Protein AF-A0A8H4R3B4-F1 (afdb_monomer)

Str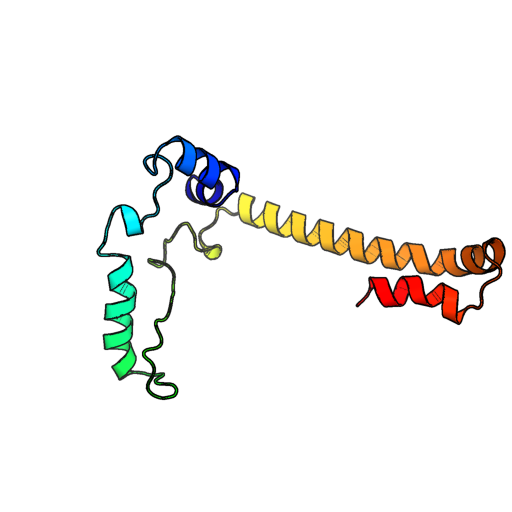ucture (mmCIF, N/CA/C/O backbone):
data_AF-A0A8H4R3B4-F1
#
_entry.id   AF-A0A8H4R3B4-F1
#
loop_
_atom_site.group_PDB
_atom_site.id
_atom_site.type_symbol
_atom_site.label_atom_id
_atom_site.label_alt_id
_atom_site.label_comp_id
_atom_site.label_asym_id
_atom_site.label_entity_id
_atom_site.label_seq_id
_atom_site.pdbx_PDB_ins_code
_atom_site.Cartn_x
_atom_site.Cartn_y
_atom_site.Cartn_z
_atom_site.occupancy
_atom_site.B_iso_or_equiv
_atom_site.auth_seq_id
_atom_site.auth_comp_id
_atom_site.auth_asym_id
_atom_site.auth_atom_id
_atom_site.pdbx_PDB_model_num
ATOM 1 N N . MET A 1 1 ? 7.087 3.139 -19.688 1.00 49.50 1 MET A N 1
ATOM 2 C CA . MET A 1 1 ? 5.617 3.036 -19.494 1.00 49.50 1 MET A CA 1
ATOM 3 C C . MET A 1 1 ? 5.048 1.722 -20.020 1.00 49.50 1 MET A C 1
ATOM 5 O O . MET A 1 1 ? 4.198 1.157 -19.356 1.00 49.50 1 MET A O 1
ATOM 9 N N . THR A 1 2 ? 5.507 1.202 -21.161 1.00 54.62 2 THR A N 1
ATOM 10 C CA . THR A 1 2 ? 5.045 -0.084 -21.726 1.00 54.62 2 THR A CA 1
ATOM 11 C C . THR A 1 2 ? 5.441 -1.321 -20.910 1.00 54.62 2 THR A C 1
ATOM 13 O O . THR A 1 2 ? 4.735 -2.322 -20.968 1.00 54.62 2 THR A O 1
ATOM 16 N N . THR A 1 3 ? 6.517 -1.250 -20.121 1.00 60.84 3 THR A N 1
ATOM 17 C CA . THR A 1 3 ? 7.003 -2.354 -19.273 1.00 60.84 3 THR A CA 1
ATOM 18 C C . THR A 1 3 ? 6.045 -2.691 -18.130 1.00 60.84 3 THR A C 1
ATOM 20 O O . THR A 1 3 ? 5.703 -3.846 -17.940 1.00 60.84 3 THR A O 1
ATOM 23 N N . GLN A 1 4 ? 5.493 -1.695 -17.436 1.00 64.25 4 GLN A N 1
ATOM 24 C CA . GLN A 1 4 ? 4.615 -1.957 -16.286 1.00 64.25 4 GLN A CA 1
ATOM 25 C C . GLN A 1 4 ? 3.245 -2.540 -16.673 1.00 64.25 4 GLN A C 1
ATOM 27 O O . GLN A 1 4 ? 2.667 -3.336 -15.934 1.00 64.25 4 GLN A O 1
ATOM 32 N N . PHE A 1 5 ? 2.728 -2.194 -17.857 1.00 65.06 5 PHE A N 1
ATOM 33 C CA . PHE A 1 5 ? 1.499 -2.803 -18.377 1.00 65.06 5 PHE A CA 1
ATOM 34 C C . PHE A 1 5 ? 1.700 -4.262 -18.812 1.00 65.06 5 PHE A C 1
ATOM 36 O O . PHE A 1 5 ? 0.747 -5.039 -18.736 1.00 65.06 5 PHE A O 1
ATOM 43 N N . ARG A 1 6 ? 2.918 -4.646 -19.226 1.00 67.88 6 ARG A N 1
ATOM 44 C CA . ARG A 1 6 ? 3.264 -6.036 -19.569 1.00 67.88 6 ARG A CA 1
ATOM 45 C C . ARG A 1 6 ? 3.141 -6.961 -18.360 1.00 67.88 6 ARG A C 1
ATOM 47 O O . ARG A 1 6 ? 2.568 -8.035 -18.502 1.00 67.88 6 ARG A O 1
ATOM 54 N N . ASP A 1 7 ? 3.604 -6.515 -17.195 1.00 67.25 7 ASP A N 1
ATOM 55 C CA . ASP A 1 7 ? 3.634 -7.331 -15.969 1.00 67.25 7 ASP A CA 1
ATOM 56 C C . ASP A 1 7 ? 2.300 -7.314 -15.200 1.00 67.25 7 ASP A C 1
ATOM 58 O O . ASP A 1 7 ? 2.111 -7.993 -14.191 1.00 67.25 7 ASP A O 1
ATOM 62 N N . THR A 1 8 ? 1.317 -6.556 -15.690 1.00 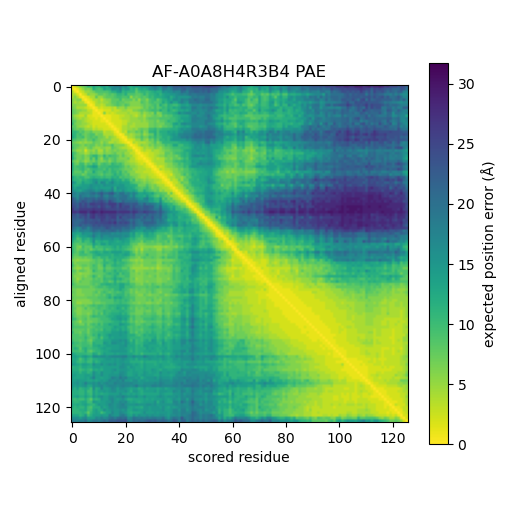77.69 8 THR A N 1
ATOM 63 C CA . THR A 1 8 ? -0.048 -6.592 -15.161 1.00 77.69 8 THR A CA 1
ATOM 64 C C . THR A 1 8 ? -0.775 -7.846 -15.669 1.00 77.69 8 THR A C 1
ATOM 66 O O . THR A 1 8 ? -0.532 -8.310 -16.782 1.00 77.69 8 THR A O 1
ATOM 69 N N . LYS A 1 9 ? -1.762 -8.369 -14.919 1.00 77.38 9 LYS A N 1
ATOM 70 C CA . LYS A 1 9 ? -2.619 -9.501 -15.358 1.00 77.38 9 LYS A CA 1
ATOM 71 C C . LYS A 1 9 ? -3.219 -9.303 -16.761 1.00 77.38 9 LYS A C 1
ATOM 73 O O . LYS A 1 9 ? -3.412 -10.264 -17.499 1.00 77.38 9 LYS A O 1
ATOM 78 N N . PHE A 1 10 ? -3.471 -8.051 -17.138 1.00 77.94 10 PHE A N 1
ATOM 79 C CA . PHE A 1 10 ? -3.899 -7.659 -18.478 1.00 77.94 10 PHE A CA 1
ATOM 80 C C . PHE A 1 10 ? -2.834 -7.917 -19.555 1.00 77.94 10 PHE A C 1
ATOM 82 O O . PHE A 1 10 ? -3.162 -8.453 -20.610 1.00 77.94 10 PHE A O 1
ATOM 89 N N . GLY A 1 11 ? -1.569 -7.582 -19.292 1.00 73.44 11 GLY A N 1
ATOM 90 C CA . GLY A 1 11 ? -0.455 -7.825 -20.208 1.00 73.44 11 GLY A CA 1
ATOM 91 C C . GLY A 1 11 ? -0.243 -9.315 -20.460 1.00 73.44 11 GLY A C 1
ATOM 92 O O . GLY A 1 11 ? -0.164 -9.734 -21.615 1.00 73.44 11 GLY A O 1
ATOM 93 N N . HIS A 1 12 ? -0.291 -10.138 -19.408 1.00 75.81 12 HIS A N 1
ATOM 94 C CA . HIS A 1 12 ? -0.244 -11.598 -19.545 1.00 75.81 12 HIS A CA 1
ATOM 95 C C . HIS A 1 12 ? -1.433 -12.164 -20.335 1.00 75.81 12 HIS A C 1
ATOM 97 O O . HIS A 1 12 ? -1.247 -13.037 -21.184 1.00 75.81 12 HIS A O 1
ATOM 103 N N . LEU A 1 13 ? -2.647 -11.646 -20.118 1.00 81.50 13 LEU A N 1
ATOM 104 C CA . LEU A 1 13 ? -3.833 -12.066 -20.869 1.00 81.50 13 LEU A CA 1
ATOM 105 C C . LEU A 1 13 ? -3.745 -11.663 -22.350 1.00 81.50 13 LEU A C 1
ATOM 107 O O . LEU A 1 13 ? -4.012 -12.477 -23.233 1.00 81.50 13 LEU A O 1
ATOM 111 N N . ALA A 1 14 ? -3.312 -10.436 -22.637 1.00 78.25 14 ALA A N 1
ATOM 112 C CA . ALA A 1 14 ? -3.082 -9.960 -23.999 1.00 78.25 14 ALA A CA 1
ATOM 113 C C . ALA A 1 14 ? -1.991 -10.779 -24.707 1.00 78.25 14 ALA A C 1
ATOM 115 O O . ALA A 1 14 ? -2.110 -11.086 -25.895 1.00 78.25 14 ALA A O 1
ATOM 116 N N . ARG A 1 15 ? -0.955 -11.193 -23.972 1.00 76.62 15 ARG A N 1
ATOM 117 C CA . ARG A 1 15 ? 0.122 -12.053 -24.466 1.00 76.62 15 ARG A CA 1
ATOM 118 C C . ARG A 1 15 ? -0.374 -13.464 -24.798 1.00 76.62 15 ARG A C 1
ATOM 120 O O . ARG A 1 15 ? -0.047 -13.981 -25.869 1.00 76.62 15 ARG A O 1
ATOM 127 N N . PHE A 1 16 ? -1.208 -14.047 -23.935 1.00 81.56 16 PHE A N 1
ATOM 128 C CA . PHE A 1 16 ? -1.839 -15.350 -24.164 1.00 81.56 16 PHE A CA 1
ATOM 129 C C . PHE A 1 16 ? -2.739 -15.332 -25.408 1.00 81.56 16 PHE A C 1
ATOM 131 O O . PHE A 1 16 ? -2.630 -16.203 -26.271 1.00 81.56 16 PHE A O 1
ATOM 138 N N . LEU A 1 17 ? -3.560 -14.288 -25.558 1.00 83.31 17 LEU A N 1
ATOM 139 C CA . LEU A 1 17 ? -4.445 -14.115 -26.716 1.00 83.31 17 LEU A CA 1
ATOM 140 C C . LEU A 1 17 ? -3.675 -13.831 -28.018 1.00 83.31 17 LEU A C 1
ATOM 142 O O . LEU A 1 17 ? -4.096 -14.254 -29.091 1.00 83.31 17 LEU A O 1
ATOM 146 N N . SER A 1 18 ? -2.525 -13.158 -27.930 1.00 79.88 18 SER A N 1
ATOM 147 C CA . SER A 1 18 ? -1.694 -12.768 -29.078 1.00 79.88 18 SER A CA 1
ATOM 148 C C . SER A 1 18 ? -0.573 -13.771 -29.409 1.00 79.88 18 SER A C 1
ATOM 150 O O . SER A 1 18 ? 0.343 -13.448 -30.167 1.00 79.88 18 SER A O 1
ATOM 152 N N . ARG A 1 19 ? -0.602 -14.994 -28.848 1.00 77.00 19 ARG A N 1
ATOM 153 C CA . ARG A 1 19 ? 0.442 -16.026 -29.050 1.00 77.00 19 ARG A CA 1
ATOM 154 C C . ARG A 1 19 ? 1.868 -15.487 -28.826 1.00 77.00 19 ARG A C 1
ATOM 156 O O . ARG A 1 19 ? 2.745 -15.673 -29.665 1.00 77.00 19 ARG A O 1
ATOM 163 N N . ASN A 1 20 ? 2.095 -14.791 -27.712 1.00 70.44 20 ASN A N 1
ATOM 164 C CA . ASN A 1 20 ? 3.393 -14.209 -27.331 1.00 70.44 20 ASN A CA 1
ATOM 165 C C . ASN A 1 20 ? 3.952 -13.135 -28.284 1.00 70.44 20 ASN A C 1
ATOM 167 O O . ASN A 1 20 ? 5.133 -12.808 -28.206 1.00 70.44 20 ASN A O 1
ATOM 171 N N . LYS A 1 21 ? 3.138 -12.553 -29.174 1.00 70.56 21 LYS A N 1
ATOM 172 C CA . LYS A 1 21 ? 3.596 -11.497 -30.095 1.00 70.56 21 LYS A CA 1
ATOM 173 C C . LYS A 1 21 ? 3.501 -10.083 -29.508 1.00 70.56 21 LYS A C 1
ATOM 175 O O . LYS A 1 21 ? 4.229 -9.192 -29.932 1.00 70.56 21 LYS A O 1
ATOM 180 N N . LEU A 1 22 ? 2.601 -9.867 -28.547 1.00 69.75 22 LEU A N 1
ATOM 181 C CA . LEU A 1 22 ? 2.403 -8.579 -27.875 1.00 69.75 22 LEU A CA 1
ATOM 182 C C . LEU A 1 22 ? 3.099 -8.588 -26.504 1.00 69.75 22 LEU A C 1
ATOM 184 O O . LEU A 1 22 ? 2.951 -9.558 -25.765 1.00 69.75 22 LEU A O 1
ATOM 188 N N . PHE A 1 23 ? 3.806 -7.502 -26.169 1.00 68.75 23 PHE A N 1
ATOM 189 C CA . PHE A 1 23 ? 4.518 -7.313 -24.894 1.00 68.75 23 PHE A CA 1
ATOM 190 C C . PHE A 1 23 ? 5.580 -8.386 -24.577 1.00 68.75 23 PHE A C 1
ATOM 192 O O . PHE A 1 23 ? 5.574 -8.980 -23.502 1.00 68.75 23 PHE A O 1
ATOM 199 N N . GLN A 1 24 ? 6.498 -8.634 -25.513 1.00 73.38 24 GLN A N 1
ATOM 200 C CA . GLN A 1 24 ? 7.654 -9.512 -25.284 1.00 73.38 24 GLN A CA 1
ATOM 201 C C . GLN A 1 24 ? 8.621 -8.912 -24.250 1.00 73.38 24 GLN A C 1
ATOM 203 O O . GLN A 1 24 ? 8.700 -7.686 -24.086 1.00 73.38 24 GLN A O 1
ATOM 208 N N . TYR A 1 25 ? 9.330 -9.776 -23.524 1.00 73.31 25 TYR A N 1
ATOM 209 C CA . TYR A 1 25 ? 10.399 -9.338 -22.628 1.00 73.31 25 TYR A CA 1
ATOM 210 C C . TYR A 1 25 ? 11.673 -8.993 -23.418 1.00 73.31 25 TYR A C 1
ATOM 212 O O . TYR A 1 25 ? 11.842 -9.488 -24.535 1.00 73.31 25 TYR A O 1
ATOM 220 N N . PRO A 1 26 ? 12.562 -8.126 -22.897 1.00 72.50 26 PRO A N 1
ATOM 221 C CA . PRO A 1 26 ? 13.778 -7.743 -23.608 1.00 72.50 26 PRO A CA 1
ATOM 222 C C . PRO A 1 26 ? 14.669 -8.955 -23.927 1.00 72.50 26 PRO A C 1
ATOM 224 O O . PRO A 1 26 ? 15.206 -9.040 -25.028 1.00 72.50 26 PRO A O 1
ATOM 227 N N . ASP A 1 27 ? 14.739 -9.938 -23.026 1.00 69.38 27 ASP A N 1
ATOM 228 C CA . ASP A 1 27 ? 15.452 -11.214 -23.185 1.00 69.38 27 ASP A CA 1
ATOM 229 C C . ASP A 1 27 ? 14.848 -12.150 -24.244 1.00 69.38 27 ASP A C 1
ATOM 231 O O . ASP A 1 27 ? 15.565 -12.970 -24.819 1.00 69.38 27 ASP A O 1
ATOM 235 N N . GLU A 1 28 ? 13.554 -12.011 -24.553 1.00 73.56 28 GLU A N 1
ATOM 236 C CA . GLU A 1 28 ? 12.906 -12.749 -25.648 1.00 73.56 28 GLU A CA 1
ATOM 237 C C . GLU A 1 28 ? 13.249 -12.152 -27.022 1.00 73.56 28 GLU A C 1
ATOM 239 O O . GLU A 1 28 ? 13.231 -12.866 -28.026 1.00 73.56 28 GLU A O 1
ATOM 244 N N . ILE A 1 29 ? 13.563 -10.853 -27.067 1.00 75.25 29 ILE A N 1
ATOM 245 C CA . ILE A 1 29 ? 13.947 -10.130 -28.287 1.00 75.25 29 ILE A CA 1
ATOM 246 C C . ILE A 1 29 ? 15.443 -10.313 -28.564 1.00 75.25 29 ILE A C 1
ATOM 248 O O . ILE A 1 29 ? 15.828 -10.536 -29.713 1.00 75.25 29 ILE A O 1
ATOM 252 N N . ASP A 1 30 ? 16.277 -10.255 -27.523 1.00 78.38 30 ASP A N 1
ATOM 253 C CA . ASP A 1 30 ? 17.717 -10.484 -27.616 1.00 78.38 30 ASP A CA 1
ATOM 254 C C . ASP A 1 30 ? 18.183 -11.592 -26.645 1.00 78.38 30 ASP A C 1
ATOM 256 O O . ASP A 1 30 ? 18.401 -11.343 -25.453 1.00 78.38 30 ASP A O 1
ATOM 260 N N . PRO A 1 31 ? 18.428 -12.818 -27.156 1.00 75.25 31 PRO A N 1
ATOM 261 C CA . PRO A 1 31 ? 18.932 -13.945 -26.371 1.00 75.25 31 PRO A CA 1
ATOM 262 C C . PRO A 1 31 ? 20.342 -13.753 -25.792 1.00 75.25 31 PRO A C 1
ATOM 264 O O . PRO A 1 31 ? 20.870 -14.667 -25.154 1.00 75.25 31 PRO A O 1
ATOM 267 N N . SER A 1 32 ? 21.023 -12.641 -26.068 1.00 74.81 32 SER A N 1
ATOM 268 C CA . SER A 1 32 ? 22.295 -12.320 -25.424 1.00 74.81 32 SER A CA 1
ATOM 269 C C . SER A 1 32 ? 22.105 -11.717 -24.029 1.00 74.81 32 SER A C 1
ATOM 271 O O . SER A 1 32 ? 22.952 -11.946 -23.165 1.00 74.81 32 SER A O 1
ATOM 273 N N . LEU A 1 33 ? 20.974 -11.051 -23.762 1.00 71.50 33 LEU A N 1
ATOM 274 C CA . LEU A 1 33 ? 20.715 -10.343 -22.504 1.00 71.50 33 LEU A CA 1
ATOM 275 C C . LEU A 1 33 ? 20.668 -11.282 -21.295 1.00 71.50 33 LEU A C 1
ATOM 277 O O . LEU A 1 33 ? 21.313 -11.006 -20.289 1.00 71.50 33 LEU A O 1
ATOM 281 N N . TRP A 1 34 ? 20.022 -12.449 -21.401 1.00 68.44 34 TRP A N 1
ATOM 282 C CA . TRP A 1 34 ? 20.022 -13.440 -20.311 1.00 68.44 34 TRP A CA 1
ATOM 283 C C . TRP A 1 34 ? 21.395 -14.097 -20.090 1.00 68.44 34 TRP A C 1
ATOM 285 O O . TRP A 1 34 ? 21.640 -14.693 -19.041 1.00 68.44 34 TRP A O 1
ATOM 295 N N . LYS A 1 35 ? 22.319 -13.982 -21.057 1.00 68.56 35 LYS A N 1
ATOM 296 C CA . LYS A 1 35 ? 23.697 -14.486 -20.943 1.00 68.56 35 LYS A CA 1
ATOM 297 C C . LYS A 1 35 ? 24.650 -13.467 -20.325 1.00 68.56 35 LYS A C 1
ATOM 299 O O . LYS A 1 35 ? 25.699 -13.878 -19.829 1.00 68.56 35 LYS A O 1
ATOM 304 N N . MET A 1 36 ? 24.311 -12.176 -20.325 1.00 65.94 36 MET A N 1
ATOM 305 C CA . MET A 1 36 ? 25.156 -11.126 -19.744 1.00 65.94 36 MET A CA 1
ATOM 306 C C . MET A 1 36 ? 25.406 -11.350 -18.243 1.00 65.94 36 MET A C 1
ATOM 308 O O . MET A 1 36 ? 26.579 -11.390 -17.859 1.00 65.94 36 MET A O 1
ATOM 312 N N . PRO A 1 37 ? 24.387 -11.643 -17.406 1.00 62.88 37 PRO A N 1
ATOM 313 C CA . PRO A 1 37 ? 24.615 -11.995 -16.006 1.00 62.88 37 PRO A CA 1
ATOM 314 C C . PRO A 1 37 ? 25.475 -13.253 -15.856 1.00 62.88 37 PRO A C 1
ATOM 316 O O . PRO A 1 37 ? 26.323 -13.324 -14.973 1.00 62.88 37 PRO A O 1
ATOM 319 N N . LEU A 1 38 ? 25.328 -14.247 -16.740 1.00 63.19 38 LEU A N 1
ATOM 320 C CA . LEU A 1 38 ? 26.129 -15.479 -16.694 1.00 63.19 38 LEU A CA 1
ATOM 321 C C . LEU A 1 38 ? 27.619 -15.213 -16.966 1.00 63.19 38 LEU A C 1
ATOM 323 O O . LEU A 1 38 ? 28.485 -15.867 -16.384 1.00 63.19 38 LEU A O 1
ATOM 327 N N . GLN A 1 39 ? 27.935 -14.247 -17.834 1.00 60.16 39 GLN A N 1
ATOM 328 C CA . GLN A 1 39 ? 29.316 -13.833 -18.095 1.00 60.16 39 GLN A CA 1
ATOM 329 C C . GLN A 1 39 ? 29.873 -12.941 -16.985 1.00 60.16 39 GLN A C 1
ATOM 331 O O . GLN A 1 39 ? 31.022 -13.124 -16.581 1.00 60.16 39 GLN A O 1
ATOM 336 N N . GLN A 1 40 ? 29.055 -12.036 -16.447 1.00 59.94 40 GLN A N 1
ATOM 337 C CA . GLN A 1 40 ? 29.437 -11.193 -15.319 1.00 59.94 40 GLN A CA 1
ATOM 338 C C . GLN A 1 40 ? 29.703 -12.022 -14.059 1.00 59.94 40 GLN A C 1
ATOM 340 O O . GLN A 1 40 ? 30.686 -11.762 -13.380 1.00 59.94 40 GLN A O 1
ATOM 345 N N . ASN A 1 41 ? 28.942 -13.095 -13.811 1.00 54.34 41 ASN A N 1
ATOM 346 C CA . ASN A 1 41 ? 29.222 -14.046 -12.729 1.00 54.34 41 ASN A CA 1
ATOM 347 C C . ASN A 1 41 ? 30.543 -14.810 -12.936 1.00 54.34 41 ASN A C 1
ATOM 349 O O . ASN A 1 41 ? 31.260 -15.029 -11.969 1.00 54.34 41 ASN A O 1
ATOM 353 N N . LYS A 1 42 ? 30.947 -15.149 -14.173 1.00 54.69 42 LYS A N 1
ATOM 354 C CA . LYS A 1 42 ? 32.295 -15.709 -14.434 1.00 54.69 42 LYS A CA 1
ATOM 355 C C . LYS A 1 42 ? 33.422 -14.714 -14.140 1.00 54.69 42 LYS A C 1
ATOM 357 O O . LYS A 1 42 ? 34.491 -15.134 -13.709 1.00 54.69 42 LYS A O 1
ATOM 362 N N . ALA A 1 43 ? 33.196 -13.422 -14.376 1.00 50.38 43 ALA A N 1
ATOM 363 C CA . ALA A 1 43 ? 34.156 -12.367 -14.053 1.00 50.38 43 ALA A CA 1
ATOM 364 C C . ALA A 1 43 ? 34.165 -12.032 -12.546 1.00 50.38 43 ALA A C 1
ATOM 366 O O . ALA A 1 43 ? 35.234 -11.880 -11.964 1.00 50.38 43 ALA A O 1
ATOM 367 N N . SER A 1 44 ? 32.999 -12.002 -11.891 1.00 47.84 44 SER A N 1
ATOM 368 C CA . SER A 1 44 ? 32.839 -11.812 -10.439 1.00 47.84 44 SER A CA 1
ATOM 369 C C . SER A 1 44 ? 33.189 -13.049 -9.613 1.00 47.84 44 SER A C 1
ATOM 371 O O . SER A 1 44 ? 33.514 -12.907 -8.438 1.00 47.84 44 SER A O 1
ATOM 373 N N . ALA A 1 45 ? 33.253 -14.246 -10.203 1.00 50.88 45 ALA A N 1
ATOM 374 C CA . ALA A 1 45 ? 33.878 -15.413 -9.574 1.00 50.88 45 ALA A CA 1
ATOM 375 C C . ALA A 1 45 ? 35.358 -15.153 -9.220 1.00 50.88 45 ALA A C 1
ATOM 377 O O . ALA A 1 45 ? 35.920 -15.834 -8.368 1.00 50.88 45 ALA A O 1
ATOM 378 N N . ILE A 1 46 ? 35.974 -14.125 -9.820 1.00 52.31 46 ILE A N 1
ATOM 379 C CA . ILE A 1 46 ? 37.329 -13.652 -9.518 1.00 52.31 46 ILE A CA 1
ATOM 380 C C . ILE A 1 46 ? 37.324 -12.654 -8.327 1.00 52.31 46 ILE A C 1
ATOM 382 O O . ILE A 1 46 ? 38.385 -12.277 -7.837 1.00 52.31 46 ILE A O 1
ATOM 386 N N . THR A 1 47 ? 36.163 -12.214 -7.808 1.00 46.97 47 THR A N 1
ATOM 387 C CA . THR A 1 47 ? 36.065 -11.205 -6.718 1.00 46.97 47 THR A CA 1
ATOM 388 C C . THR A 1 47 ? 34.948 -11.452 -5.663 1.00 46.97 47 THR A C 1
ATOM 390 O O . THR A 1 47 ? 34.661 -10.569 -4.863 1.00 46.97 47 THR A O 1
ATOM 393 N N . GLY A 1 48 ? 34.399 -12.673 -5.547 1.00 49.81 48 GLY A N 1
ATOM 394 C CA . GLY A 1 48 ? 33.491 -13.114 -4.455 1.00 49.81 48 GLY A CA 1
ATOM 395 C C . GLY A 1 48 ? 32.006 -13.050 -4.851 1.00 49.81 48 GLY A C 1
ATOM 396 O O . GLY A 1 48 ? 31.585 -12.088 -5.477 1.00 49.81 48 GLY A O 1
ATOM 397 N N . VAL A 1 49 ? 31.137 -14.036 -4.600 1.00 51.62 49 VAL A N 1
ATOM 398 C CA . VAL A 1 49 ? 30.981 -14.986 -3.484 1.00 51.62 49 VAL A CA 1
ATOM 399 C C . VAL A 1 49 ? 30.692 -16.388 -4.050 1.00 51.62 49 VAL A C 1
ATOM 401 O O . VAL A 1 49 ? 29.754 -16.553 -4.822 1.00 51.62 49 VAL A O 1
ATOM 404 N N . VAL A 1 50 ? 31.480 -17.399 -3.668 1.00 55.22 50 VAL A N 1
ATOM 405 C CA . VAL A 1 50 ? 31.158 -18.817 -3.915 1.00 55.22 50 VAL A CA 1
ATOM 406 C C . VAL A 1 50 ? 30.624 -19.379 -2.606 1.00 55.22 50 VAL A C 1
ATOM 408 O O . VAL A 1 50 ? 31.400 -19.635 -1.687 1.00 55.22 50 VAL A O 1
ATOM 411 N N . GLU A 1 51 ? 29.308 -19.535 -2.502 1.00 57.53 51 GLU A N 1
ATOM 412 C CA . GLU A 1 51 ? 28.685 -20.237 -1.381 1.00 57.53 51 GLU A CA 1
ATOM 413 C C . GLU A 1 51 ? 28.425 -21.692 -1.806 1.00 57.53 51 GLU A C 1
ATOM 415 O O . GLU A 1 51 ? 27.672 -21.970 -2.737 1.00 57.53 51 GLU A O 1
ATOM 420 N N . ASP A 1 52 ? 29.123 -22.621 -1.150 1.00 55.66 52 ASP A N 1
ATOM 421 C CA . ASP A 1 52 ? 28.841 -24.064 -1.149 1.00 55.66 52 ASP A CA 1
ATOM 422 C C . ASP A 1 52 ? 28.769 -24.767 -2.526 1.00 55.66 52 ASP A C 1
ATOM 424 O O . ASP A 1 52 ? 27.891 -25.586 -2.797 1.00 55.66 52 ASP A O 1
ATOM 428 N N . GLY A 1 53 ? 29.695 -24.443 -3.439 1.00 58.41 53 GLY A N 1
ATOM 429 C CA . GLY A 1 53 ? 29.864 -25.176 -4.705 1.00 58.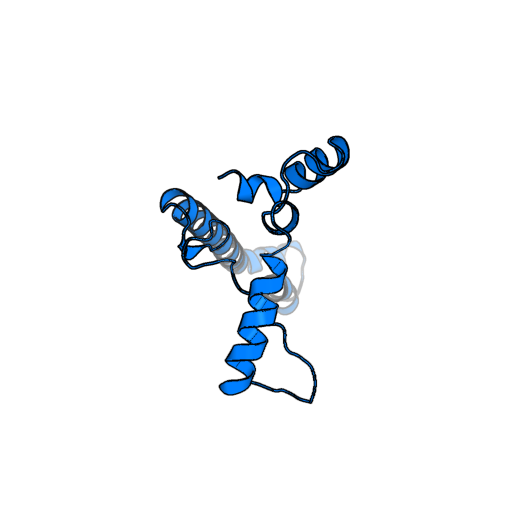41 53 GLY A CA 1
ATOM 430 C C . GLY A 1 53 ? 28.697 -25.059 -5.697 1.00 58.41 53 GLY A C 1
ATOM 431 O O . GLY A 1 53 ? 28.671 -25.788 -6.690 1.00 58.41 53 GLY A O 1
ATOM 432 N N . LYS A 1 54 ? 27.745 -24.150 -5.453 1.00 58.66 54 LYS A N 1
ATOM 433 C CA . LYS A 1 54 ? 26.689 -23.781 -6.400 1.00 58.66 54 LYS A CA 1
ATOM 434 C C . LYS A 1 54 ? 27.052 -22.490 -7.118 1.00 58.66 54 LYS A C 1
ATOM 436 O O . LYS A 1 54 ? 27.399 -21.495 -6.488 1.00 58.66 54 LYS A O 1
ATOM 441 N N . ASP A 1 55 ? 26.896 -22.500 -8.437 1.00 58.25 55 ASP A N 1
ATOM 442 C CA . ASP A 1 55 ? 26.916 -21.283 -9.242 1.00 58.25 55 ASP A CA 1
ATOM 443 C C . ASP A 1 55 ? 25.754 -20.381 -8.791 1.00 58.25 55 ASP A C 1
ATOM 445 O O . ASP A 1 55 ? 24.585 -20.664 -9.064 1.00 58.25 55 ASP A O 1
ATOM 449 N N . ILE A 1 56 ? 26.063 -19.308 -8.060 1.00 60.25 56 ILE A N 1
ATOM 450 C CA . ILE A 1 56 ? 25.086 -18.274 -7.718 1.00 60.25 56 ILE A CA 1
ATOM 451 C C . ILE A 1 56 ? 24.959 -17.366 -8.935 1.00 60.25 56 ILE A C 1
ATOM 453 O O . ILE A 1 56 ? 25.878 -16.626 -9.280 1.00 60.25 56 ILE A O 1
ATOM 457 N N . TYR A 1 57 ? 23.811 -17.428 -9.601 1.00 63.59 57 TYR A N 1
ATOM 458 C CA . TYR A 1 57 ? 23.481 -16.487 -10.660 1.00 63.59 57 TYR A CA 1
ATOM 459 C C . TYR A 1 57 ? 22.897 -15.227 -10.027 1.00 63.59 57 TYR A C 1
ATOM 461 O O . TYR A 1 57 ? 21.732 -15.211 -9.631 1.00 63.59 57 TYR A O 1
ATOM 469 N N . LEU A 1 58 ? 23.709 -14.174 -9.914 1.00 63.97 58 LEU A N 1
ATOM 470 C CA . LEU A 1 58 ? 23.209 -12.854 -9.541 1.00 63.97 58 LEU A CA 1
ATOM 471 C C . LEU A 1 58 ? 22.245 -12.361 -10.630 1.00 63.97 58 LEU A C 1
ATOM 473 O O . LEU A 1 58 ? 22.668 -12.064 -11.748 1.00 63.97 58 LEU A O 1
ATOM 477 N N . VAL A 1 59 ? 20.953 -12.325 -10.305 1.00 68.12 59 VAL A N 1
ATOM 478 C CA . VAL A 1 59 ? 19.916 -11.714 -11.141 1.00 68.12 59 VAL A CA 1
ATOM 479 C C . VAL A 1 59 ? 19.885 -10.228 -10.802 1.00 68.12 59 VAL A C 1
ATOM 481 O O . VAL A 1 59 ? 19.512 -9.857 -9.691 1.00 68.12 59 VAL A O 1
ATOM 484 N N . ASP A 1 60 ? 20.306 -9.399 -11.750 1.00 70.69 60 ASP A N 1
ATOM 485 C CA . ASP A 1 60 ? 20.297 -7.939 -11.653 1.00 70.69 60 ASP A CA 1
ATOM 486 C C . ASP A 1 60 ? 19.633 -7.355 -12.910 1.00 70.69 60 ASP A C 1
ATOM 488 O O . ASP A 1 60 ? 19.341 -8.078 -13.868 1.00 70.69 60 ASP A O 1
ATOM 492 N N . TRP A 1 61 ? 19.377 -6.052 -12.898 1.00 77.62 61 TRP A N 1
ATOM 493 C CA . TRP A 1 61 ? 18.834 -5.314 -14.036 1.00 77.62 61 TRP A CA 1
ATOM 494 C C . TRP A 1 61 ? 19.764 -5.399 -15.254 1.00 77.62 61 TRP A C 1
ATOM 496 O O . TRP A 1 61 ? 20.982 -5.530 -15.119 1.00 77.62 61 TRP A O 1
ATOM 506 N N . TYR A 1 62 ? 19.215 -5.258 -16.463 1.00 73.94 62 TYR A N 1
ATOM 507 C CA . TYR A 1 62 ? 19.994 -5.375 -17.706 1.00 73.94 62 TYR A CA 1
ATOM 508 C C . TYR A 1 62 ? 21.004 -4.226 -17.903 1.00 73.94 62 TYR A C 1
ATOM 510 O O . TYR A 1 62 ? 21.856 -4.293 -18.789 1.00 73.94 62 TYR A O 1
ATOM 518 N N . GLY A 1 63 ? 20.925 -3.169 -17.087 1.00 74.69 63 GLY A N 1
ATOM 519 C CA . GLY A 1 63 ? 21.867 -2.054 -17.073 1.00 74.69 63 GLY A CA 1
ATOM 520 C C . GLY A 1 63 ? 21.444 -0.909 -16.140 1.00 74.69 63 GLY A C 1
ATOM 521 O O . GLY A 1 63 ? 20.377 -0.963 -15.524 1.00 74.69 63 GLY A O 1
ATOM 522 N N . PRO A 1 64 ? 22.251 0.165 -16.044 1.00 74.62 64 PRO A N 1
ATOM 523 C CA . PRO A 1 64 ? 21.964 1.305 -15.171 1.00 74.62 64 PRO A CA 1
ATOM 524 C C . PRO A 1 64 ? 20.710 2.086 -15.583 1.00 74.62 64 PRO A C 1
ATOM 526 O O . PRO A 1 64 ? 20.056 2.651 -14.716 1.00 74.62 64 PRO A O 1
ATOM 529 N N . ASP A 1 65 ? 20.341 2.070 -16.867 1.00 76.56 65 ASP A N 1
ATOM 530 C CA . ASP A 1 65 ? 19.178 2.778 -17.424 1.00 76.56 65 ASP A CA 1
ATOM 531 C C . ASP A 1 65 ? 17.947 1.869 -17.620 1.00 76.56 65 ASP A C 1
ATOM 533 O O . ASP A 1 65 ? 17.017 2.213 -18.354 1.00 76.56 65 ASP A O 1
ATOM 537 N N . ASP A 1 66 ? 17.921 0.695 -16.980 1.00 78.12 66 ASP A N 1
ATOM 538 C CA . ASP A 1 66 ? 16.821 -0.260 -17.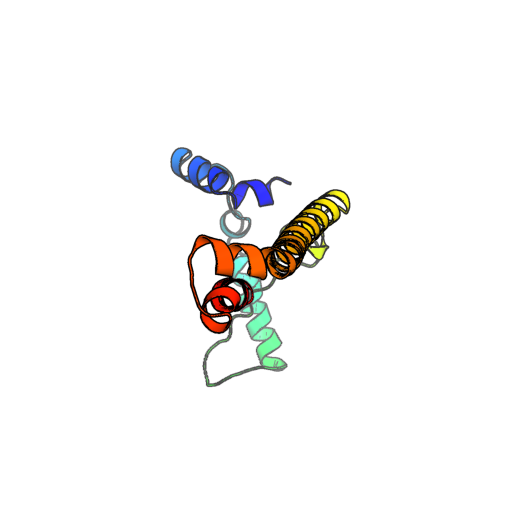125 1.00 78.12 66 ASP A CA 1
ATOM 539 C C . ASP A 1 66 ? 15.474 0.367 -16.686 1.00 78.12 66 ASP A C 1
ATOM 541 O O . ASP A 1 66 ? 15.364 0.856 -15.555 1.00 78.12 66 ASP A O 1
ATOM 545 N N . PRO A 1 67 ? 14.434 0.391 -17.544 1.00 74.25 67 PRO A N 1
ATOM 546 C CA . PRO A 1 67 ? 13.115 0.925 -17.197 1.00 74.25 67 PRO A CA 1
ATOM 547 C C . PRO A 1 67 ? 12.355 0.091 -16.151 1.00 74.25 67 PRO A C 1
ATOM 549 O O . PRO A 1 67 ? 11.355 0.573 -15.605 1.00 74.25 67 PRO A O 1
ATOM 552 N N . GLU A 1 68 ? 12.772 -1.148 -15.891 1.00 77.31 68 GLU A N 1
ATOM 553 C CA . GLU A 1 68 ? 12.229 -2.002 -14.831 1.00 77.31 68 GLU A CA 1
ATOM 554 C C . GLU A 1 68 ? 12.801 -1.634 -13.460 1.00 77.31 68 GLU A C 1
ATOM 556 O O . GLU A 1 68 ? 12.097 -1.772 -12.460 1.00 77.31 68 GLU A O 1
ATOM 561 N N . ASN A 1 69 ? 13.996 -1.033 -13.416 1.00 82.81 69 ASN A N 1
ATOM 562 C CA . ASN A 1 69 ? 14.581 -0.521 -12.184 1.00 82.81 69 ASN A CA 1
ATOM 563 C C . ASN A 1 69 ? 13.723 0.636 -11.620 1.00 82.81 69 ASN A C 1
ATOM 565 O O . ASN A 1 69 ? 13.627 1.704 -12.245 1.00 82.81 69 ASN A O 1
ATOM 569 N N . PRO A 1 70 ? 13.150 0.500 -10.405 1.00 80.88 70 PRO A N 1
ATOM 570 C CA . PRO A 1 70 ? 12.346 1.548 -9.782 1.00 80.88 70 PRO A CA 1
ATOM 571 C C . PRO A 1 70 ? 13.079 2.879 -9.600 1.00 80.88 70 PRO A C 1
ATOM 573 O O . PRO A 1 70 ? 12.447 3.938 -9.529 1.00 80.88 70 PRO A O 1
ATOM 576 N N . GLN A 1 71 ? 14.415 2.865 -9.566 1.00 82.75 71 GLN A N 1
ATOM 577 C CA . GLN A 1 71 ? 15.232 4.074 -9.487 1.00 82.75 71 GLN A CA 1
ATOM 578 C C . GLN A 1 71 ? 15.168 4.926 -10.761 1.00 82.75 71 GLN A C 1
ATOM 580 O O . GLN A 1 71 ? 15.267 6.150 -10.658 1.00 82.75 71 GLN A O 1
ATOM 585 N N . ASN A 1 72 ? 14.875 4.338 -11.920 1.00 84.56 72 ASN A N 1
ATOM 586 C CA . ASN A 1 72 ? 14.783 5.052 -13.199 1.00 84.56 72 ASN A CA 1
ATOM 587 C C . ASN A 1 72 ? 13.371 5.561 -13.509 1.00 84.56 72 ASN A C 1
ATOM 589 O O . ASN A 1 72 ? 13.140 6.235 -14.513 1.00 84.56 72 ASN A O 1
ATOM 593 N N . TRP A 1 73 ? 12.397 5.277 -12.639 1.00 84.75 73 TRP A N 1
ATOM 594 C CA . TRP A 1 73 ? 11.016 5.691 -12.861 1.00 84.75 73 TRP A CA 1
ATOM 595 C C . TRP A 1 73 ? 10.839 7.217 -12.810 1.00 84.75 73 TRP A C 1
ATOM 597 O O . TRP A 1 73 ? 11.497 7.903 -12.012 1.00 84.75 73 TRP A O 1
ATOM 607 N N . PRO A 1 74 ? 9.893 7.767 -13.601 1.00 87.50 74 PRO A N 1
ATOM 608 C CA . PRO A 1 74 ? 9.564 9.183 -13.541 1.00 87.50 74 PRO A CA 1
ATOM 609 C C . PRO A 1 74 ? 9.044 9.560 -12.148 1.00 87.50 74 PRO A C 1
ATOM 611 O O . PRO A 1 74 ? 8.345 8.786 -11.490 1.00 87.50 74 PRO A O 1
ATOM 614 N N . ARG A 1 75 ? 9.362 10.782 -11.698 1.00 84.75 75 ARG A N 1
ATOM 615 C CA . ARG A 1 75 ? 9.030 11.263 -10.342 1.00 84.75 75 ARG A CA 1
ATOM 616 C C . ARG A 1 75 ? 7.538 11.187 -10.016 1.00 84.75 75 ARG A C 1
ATOM 618 O O . ARG A 1 75 ? 7.195 10.872 -8.886 1.00 84.75 75 ARG A O 1
ATOM 625 N N . SER A 1 76 ? 6.665 11.438 -10.991 1.00 86.06 76 SER A N 1
ATOM 626 C CA . SER A 1 76 ? 5.210 11.341 -10.821 1.00 86.06 76 SER A CA 1
ATOM 627 C C . SER A 1 76 ? 4.759 9.928 -10.458 1.00 86.06 76 SER A C 1
ATOM 629 O O . SER A 1 76 ? 3.916 9.756 -9.585 1.00 86.06 76 SER A O 1
ATOM 631 N N . TRP A 1 77 ? 5.352 8.915 -11.088 1.00 84.25 77 TRP A N 1
ATOM 632 C CA . TRP A 1 77 ? 5.031 7.521 -10.813 1.00 84.25 77 TRP A CA 1
ATOM 633 C C . TRP A 1 77 ? 5.538 7.089 -9.439 1.00 84.25 77 TRP A C 1
ATOM 635 O O . TRP A 1 77 ? 4.790 6.502 -8.662 1.00 84.25 77 TRP A O 1
ATOM 645 N N . LYS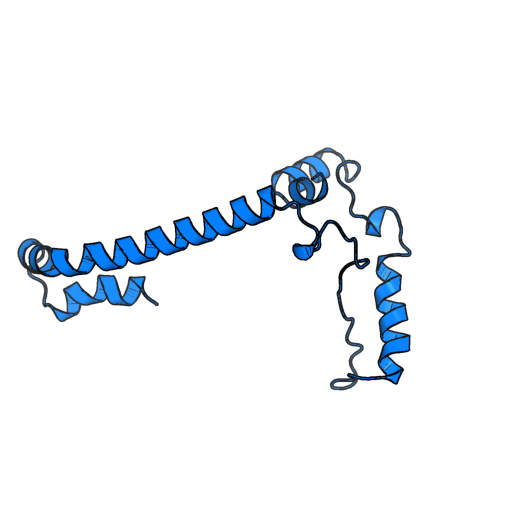 A 1 78 ? 6.774 7.469 -9.094 1.00 87.31 78 LYS A N 1
ATOM 646 C CA . LYS A 1 78 ? 7.306 7.266 -7.739 1.00 87.31 78 LYS A CA 1
ATOM 647 C C . LYS A 1 78 ? 6.394 7.902 -6.692 1.00 87.31 78 LYS A C 1
ATOM 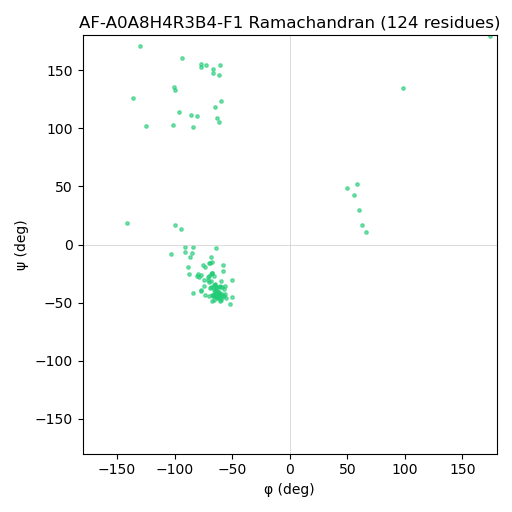649 O O . LYS A 1 78 ? 6.040 7.243 -5.724 1.00 87.31 78 LYS A O 1
ATOM 654 N N . LEU A 1 79 ? 5.958 9.141 -6.924 1.00 90.75 79 LEU A N 1
ATOM 655 C CA . LEU A 1 79 ? 5.074 9.860 -6.011 1.00 90.75 79 LEU A CA 1
ATOM 656 C C . LEU A 1 79 ? 3.711 9.176 -5.861 1.00 90.75 79 LEU A C 1
ATOM 658 O O . LEU A 1 79 ? 3.224 9.078 -4.742 1.00 90.75 79 LEU A O 1
ATOM 662 N N . LEU A 1 80 ? 3.115 8.671 -6.946 1.00 91.31 80 LEU A N 1
ATOM 663 C CA . LEU A 1 80 ? 1.859 7.916 -6.884 1.00 91.31 80 LEU A CA 1
ATOM 664 C C . LEU A 1 80 ? 2.002 6.626 -6.071 1.00 91.31 80 LEU A C 1
ATOM 666 O O . LEU A 1 80 ? 1.168 6.355 -5.211 1.00 91.31 80 LEU A O 1
ATOM 670 N N . VAL A 1 81 ? 3.067 5.854 -6.305 1.00 90.38 81 VAL A N 1
ATOM 671 C CA . VAL A 1 81 ? 3.329 4.617 -5.552 1.00 90.38 81 VAL A CA 1
ATOM 672 C C . VAL A 1 81 ? 3.563 4.930 -4.074 1.00 90.38 81 VAL A C 1
ATOM 674 O O . VAL A 1 81 ? 2.958 4.299 -3.210 1.00 90.38 81 VAL A O 1
ATOM 677 N N . THR A 1 82 ? 4.379 5.941 -3.767 1.00 92.06 82 THR A N 1
ATOM 678 C CA . THR A 1 82 ? 4.605 6.393 -2.387 1.00 92.06 82 THR A CA 1
ATOM 679 C C . THR A 1 82 ? 3.307 6.854 -1.733 1.00 92.06 82 THR A C 1
ATOM 681 O O . THR A 1 82 ? 3.008 6.428 -0.623 1.00 92.06 82 THR A O 1
ATOM 684 N N . PHE A 1 83 ? 2.502 7.664 -2.420 1.00 95.44 83 PHE A N 1
ATOM 685 C CA . PHE A 1 83 ? 1.213 8.129 -1.915 1.00 95.44 83 PHE A CA 1
ATOM 686 C C . PHE A 1 83 ? 0.267 6.964 -1.602 1.00 95.44 83 PHE A C 1
ATOM 688 O O . PHE A 1 83 ? -0.354 6.954 -0.542 1.00 95.44 83 PHE A O 1
ATOM 695 N N . GLN A 1 84 ? 0.204 5.951 -2.470 1.00 94.88 84 GLN A N 1
ATOM 696 C CA . GLN A 1 84 ? -0.610 4.758 -2.243 1.00 94.88 84 GLN A CA 1
ATOM 697 C C . GLN A 1 84 ? -0.167 3.987 -0.990 1.00 94.88 84 GLN A C 1
ATOM 699 O O . GLN A 1 84 ? -1.012 3.564 -0.200 1.00 94.88 84 GLN A O 1
ATOM 704 N N . ILE A 1 85 ? 1.145 3.833 -0.783 1.00 94.06 85 ILE A N 1
ATOM 705 C CA . ILE A 1 85 ? 1.704 3.188 0.416 1.00 94.06 85 ILE A CA 1
ATOM 706 C C . ILE A 1 85 ? 1.369 4.010 1.667 1.00 94.06 85 ILE A C 1
ATOM 708 O O . ILE A 1 85 ? 0.925 3.447 2.667 1.00 94.06 85 ILE A O 1
ATOM 712 N N . CYS A 1 86 ? 1.517 5.336 1.605 1.00 94.94 86 CYS A N 1
ATOM 713 C CA . CYS A 1 86 ? 1.149 6.231 2.701 1.00 94.94 86 CYS A CA 1
ATOM 714 C C . CYS A 1 86 ? -0.341 6.130 3.044 1.00 94.94 86 CYS A C 1
ATOM 716 O O . CYS A 1 86 ? -0.686 6.053 4.218 1.00 94.94 86 CYS A O 1
ATOM 718 N N . LEU A 1 87 ? -1.221 6.090 2.041 1.00 96.31 87 LEU A N 1
ATOM 719 C CA . LEU A 1 87 ? -2.664 5.971 2.247 1.00 96.31 87 LEU A CA 1
ATOM 720 C C . LEU A 1 87 ? -3.043 4.623 2.876 1.00 96.31 87 LEU A C 1
ATOM 722 O O . LEU A 1 87 ? -3.866 4.580 3.789 1.00 96.31 87 LEU A O 1
ATOM 726 N N . PHE A 1 88 ? -2.429 3.531 2.416 1.00 94.06 88 PHE A N 1
ATOM 727 C CA . PHE A 1 88 ? -2.635 2.205 2.998 1.00 94.06 88 PHE A CA 1
ATOM 728 C C . PHE A 1 88 ? -2.210 2.176 4.470 1.00 94.06 88 PHE A C 1
ATOM 730 O O . PHE A 1 88 ? -2.976 1.763 5.337 1.00 94.06 88 PHE A O 1
ATOM 737 N N . ASN A 1 89 ? -1.018 2.693 4.761 1.00 94.12 89 ASN A N 1
ATOM 738 C CA . ASN A 1 89 ? -0.492 2.772 6.116 1.00 94.12 89 ASN A CA 1
ATOM 739 C C . ASN A 1 89 ? -1.370 3.654 7.026 1.00 94.12 89 ASN A C 1
ATOM 741 O O . ASN A 1 89 ? -1.724 3.248 8.130 1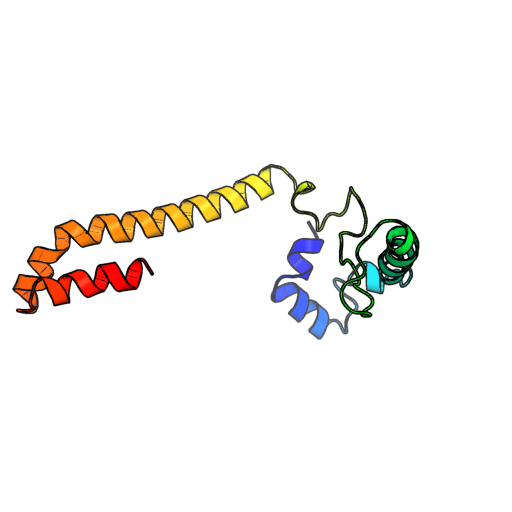.00 94.12 89 ASN A O 1
ATOM 745 N N . PHE A 1 90 ? -1.811 4.807 6.526 1.00 93.94 90 PHE A N 1
ATOM 746 C CA . PHE A 1 90 ? -2.752 5.690 7.212 1.00 93.94 90 PHE A CA 1
ATOM 747 C C . PHE A 1 90 ? -4.069 4.985 7.562 1.00 93.94 90 PHE A C 1
ATOM 749 O O . PHE A 1 90 ? -4.539 5.094 8.692 1.00 93.94 90 PHE A O 1
ATOM 756 N N . SER A 1 91 ? -4.637 4.214 6.629 1.00 94.19 91 SER A N 1
ATOM 757 C CA . SER A 1 91 ? -5.859 3.439 6.873 1.00 94.19 91 SER A CA 1
ATOM 758 C C . SER A 1 91 ? -5.683 2.421 8.001 1.00 94.19 91 SER A C 1
ATOM 760 O O . SER A 1 91 ? -6.576 2.281 8.836 1.00 94.19 91 SER A O 1
ATOM 762 N N . VAL A 1 92 ? -4.546 1.720 8.039 1.00 91.12 92 VAL A N 1
ATOM 763 C CA . VAL A 1 92 ? -4.246 0.731 9.087 1.00 91.12 92 VAL A CA 1
ATOM 764 C C . VAL A 1 92 ? -4.118 1.412 10.455 1.00 91.12 92 VAL A C 1
ATOM 766 O O . VAL A 1 92 ? -4.721 0.960 11.428 1.00 91.12 92 VAL A O 1
ATOM 769 N N . TYR A 1 93 ? -3.414 2.544 10.533 1.00 91.75 93 TYR A N 1
ATOM 770 C CA . TYR A 1 93 ? -3.270 3.295 11.785 1.00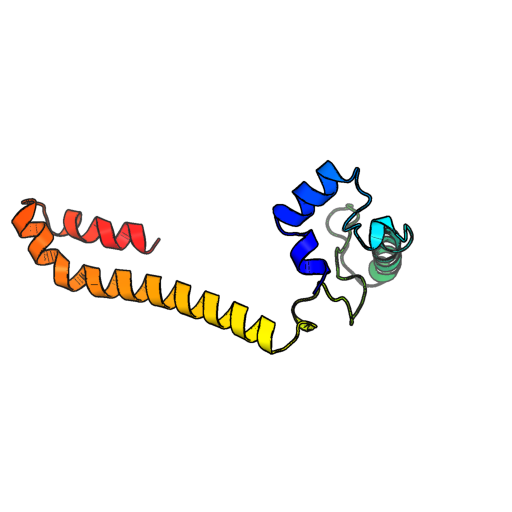 91.75 93 TYR A CA 1
ATOM 771 C C . TYR A 1 93 ? -4.588 3.883 12.297 1.00 91.75 93 TYR A C 1
ATOM 773 O O . TYR A 1 93 ? -4.851 3.852 13.503 1.00 91.75 93 TYR A O 1
ATOM 781 N N . ILE A 1 94 ? -5.439 4.390 11.401 1.00 93.94 94 ILE A N 1
ATOM 782 C CA . ILE A 1 94 ? -6.765 4.894 11.775 1.00 93.94 94 ILE A CA 1
ATOM 783 C C . ILE A 1 94 ? -7.649 3.779 12.319 1.00 93.94 94 ILE A C 1
ATOM 785 O O . ILE A 1 94 ? -8.303 3.983 13.339 1.00 93.94 94 ILE A O 1
ATOM 789 N N . ALA A 1 95 ? -7.661 2.608 11.680 1.00 91.12 95 ALA A N 1
ATOM 790 C CA . ALA A 1 95 ? -8.470 1.480 12.133 1.00 91.12 95 ALA A CA 1
ATOM 791 C C . ALA A 1 95 ? -8.113 1.071 13.572 1.00 91.12 95 ALA A C 1
ATOM 793 O O . ALA A 1 95 ? -9.003 0.919 14.407 1.00 91.12 95 ALA A O 1
ATOM 794 N N . SER A 1 96 ? -6.815 1.001 13.885 1.00 90.88 96 SER A N 1
ATOM 795 C CA . SER A 1 96 ? -6.340 0.743 15.249 1.00 90.88 96 SER A CA 1
ATOM 796 C C . SER A 1 96 ? -6.751 1.856 16.225 1.00 90.88 96 SER A C 1
ATOM 798 O O . SER A 1 96 ? -7.216 1.570 17.326 1.00 90.88 96 SER A O 1
ATOM 800 N N . SER A 1 97 ? -6.657 3.122 15.806 1.00 92.12 97 SER A N 1
ATOM 801 C CA . SER A 1 97 ? -6.967 4.281 16.657 1.00 92.12 97 SER A CA 1
ATOM 802 C C . SER A 1 97 ? -8.461 4.434 16.971 1.00 92.12 97 SER A C 1
ATOM 804 O O . SER A 1 97 ? -8.808 4.913 18.047 1.00 92.12 97 SER A O 1
ATOM 806 N N . ILE A 1 98 ? -9.350 4.042 16.050 1.00 92.50 98 ILE A N 1
ATOM 807 C CA . ILE A 1 98 ? -10.811 4.095 16.245 1.00 92.50 98 ILE A CA 1
ATOM 808 C C . ILE A 1 98 ? -11.304 2.920 17.099 1.00 92.50 98 ILE A C 1
ATO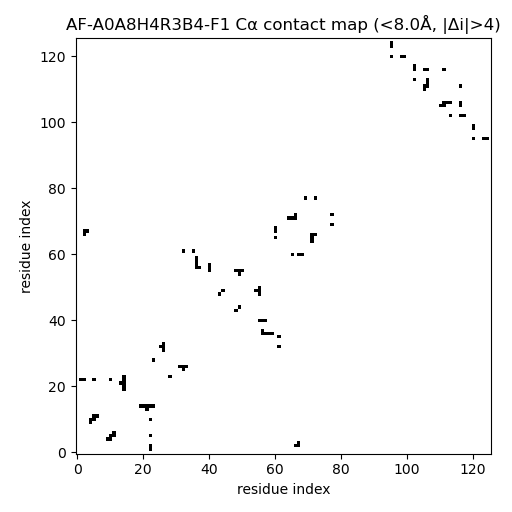M 810 O O . ILE A 1 98 ? -12.302 3.063 17.801 1.00 92.50 98 ILE A O 1
ATOM 814 N N . TYR A 1 99 ? -10.610 1.780 17.074 1.00 90.88 99 TYR A N 1
ATOM 815 C CA . TYR A 1 99 ? -11.023 0.593 17.824 1.00 90.88 99 TYR A CA 1
ATOM 816 C C . TYR A 1 99 ? -10.967 0.803 19.344 1.00 90.88 99 TYR A C 1
ATOM 818 O O . TYR A 1 99 ? -11.938 0.516 20.038 1.00 90.88 99 TYR A O 1
ATOM 826 N N . VAL A 1 100 ? -9.858 1.348 19.856 1.00 89.56 100 VAL A N 1
ATOM 827 C CA . VAL A 1 100 ? -9.603 1.524 21.301 1.00 89.56 100 VAL A CA 1
ATOM 828 C C . VAL A 1 100 ? -10.740 2.248 22.046 1.00 89.56 100 VAL A C 1
ATOM 830 O O . VAL A 1 100 ? -11.225 1.714 23.039 1.00 89.56 100 VAL A O 1
ATOM 833 N N . PRO A 1 101 ? -11.233 3.425 21.608 1.00 92.56 101 PRO A N 1
ATOM 834 C CA . PRO A 1 101 ? -12.335 4.092 22.305 1.00 92.56 101 PRO A CA 1
ATOM 835 C C . PRO A 1 101 ? -13.691 3.377 22.167 1.00 92.56 101 PRO A C 1
ATOM 837 O O . PRO A 1 101 ? -14.604 3.691 22.925 1.00 92.56 101 PRO A O 1
ATOM 840 N N . GLY A 1 102 ? -13.844 2.450 21.215 1.00 90.62 102 GLY A N 1
ATOM 841 C CA . GLY A 1 102 ? -15.063 1.655 21.025 1.00 90.62 102 GLY A CA 1
ATOM 842 C C . GLY A 1 102 ? -15.119 0.377 21.868 1.00 90.62 102 GLY A C 1
ATOM 843 O O . GLY A 1 102 ? -16.176 -0.243 21.963 1.00 90.62 102 GLY A O 1
ATOM 844 N N . GLU A 1 103 ? -14.012 -0.011 22.503 1.00 90.94 103 GLU A N 1
ATOM 845 C CA . GLU A 1 103 ? -13.908 -1.228 23.314 1.00 90.94 103 GLU A CA 1
ATOM 846 C C . GLU A 1 103 ? -14.951 -1.316 24.448 1.00 90.94 103 GLU A C 1
ATOM 848 O O . GLU A 1 103 ? -15.575 -2.372 24.581 1.00 90.94 103 GLU A O 1
ATOM 853 N N . PRO A 1 104 ? -15.254 -0.238 25.206 1.00 92.75 104 PRO A N 1
ATOM 854 C CA . PRO A 1 104 ? -16.289 -0.288 26.239 1.00 92.75 104 PRO A CA 1
ATOM 855 C C . PRO A 1 104 ? -17.681 -0.619 25.686 1.00 92.75 104 PRO A C 1
ATOM 857 O O . PRO A 1 104 ? -18.429 -1.359 26.320 1.00 92.75 104 PRO A O 1
ATOM 860 N N . SER A 1 105 ? -18.017 -0.123 24.489 1.00 92.06 105 SER A N 1
ATOM 861 C CA . SER A 1 105 ? -19.299 -0.421 23.839 1.00 92.06 105 SER A CA 1
ATOM 862 C C . SER A 1 105 ? -19.388 -1.885 23.402 1.00 92.06 105 SER A C 1
ATOM 864 O O . SER A 1 105 ? -20.436 -2.501 23.545 1.00 92.06 105 SER A O 1
ATOM 866 N N . ILE A 1 106 ? -18.280 -2.482 22.945 1.00 91.31 106 ILE A N 1
ATOM 867 C CA . ILE A 1 106 ? -18.227 -3.914 22.602 1.00 91.31 106 ILE A CA 1
ATOM 868 C C . ILE A 1 106 ? -18.465 -4.778 23.849 1.00 91.31 106 ILE A C 1
ATOM 870 O O . ILE A 1 106 ? -19.175 -5.782 23.788 1.00 91.31 106 ILE A O 1
ATOM 874 N N . ILE A 1 107 ? -17.886 -4.389 24.986 1.00 93.88 107 ILE A N 1
ATOM 875 C CA . ILE A 1 107 ? -18.081 -5.083 26.266 1.00 93.88 107 ILE A CA 1
ATOM 876 C C . ILE A 1 107 ? -19.554 -5.035 26.688 1.00 93.88 107 ILE A C 1
ATOM 878 O O . ILE A 1 107 ? -20.099 -6.061 27.096 1.00 93.88 107 ILE A O 1
ATOM 882 N N . GLU A 1 108 ? -20.201 -3.873 26.569 1.00 94.50 108 GLU A N 1
ATOM 883 C CA . GLU A 1 108 ? -21.607 -3.681 26.941 1.00 94.50 108 GLU A CA 1
ATOM 884 C C . GLU A 1 108 ? -22.565 -4.454 26.022 1.00 94.50 108 GLU A C 1
ATOM 886 O O . GLU A 1 108 ? -23.414 -5.199 26.513 1.00 94.50 108 GLU A O 1
ATOM 891 N N . ASP A 1 109 ? -22.389 -4.345 24.703 1.00 93.94 109 ASP A N 1
ATOM 892 C CA . ASP A 1 109 ? -23.290 -4.950 23.715 1.00 93.94 109 ASP A CA 1
ATOM 893 C C . ASP A 1 109 ? -23.202 -6.484 23.689 1.00 93.94 109 ASP A C 1
ATOM 895 O O . ASP A 1 109 ? -24.210 -7.171 23.503 1.00 93.94 109 ASP A O 1
ATOM 899 N N . PHE A 1 110 ? -21.998 -7.039 23.870 1.00 91.69 110 PHE A N 1
ATOM 900 C CA . PHE A 1 110 ? -21.757 -8.484 23.774 1.00 91.69 110 PHE A CA 1
ATOM 901 C C . PHE A 1 110 ? -21.606 -9.181 25.132 1.00 91.69 110 PHE A C 1
ATOM 903 O O . PHE A 1 110 ? -21.547 -10.412 25.174 1.00 91.69 110 PHE A O 1
ATOM 910 N N . GLY A 1 111 ? -21.543 -8.435 26.240 1.00 92.75 111 GLY A N 1
ATOM 911 C CA . GLY A 1 111 ? -21.379 -8.990 27.589 1.00 92.75 111 GLY A CA 1
ATOM 912 C C . GLY A 1 111 ? -20.085 -9.794 27.774 1.00 92.75 111 GLY A C 1
ATOM 913 O O . GLY A 1 111 ? -20.060 -10.760 28.539 1.00 92.75 111 GLY A O 1
ATOM 914 N N . VAL A 1 112 ? -19.027 -9.448 27.035 1.00 93.50 112 VAL A N 1
ATOM 915 C CA . VAL A 1 112 ? -17.733 -10.156 27.034 1.00 93.50 112 VAL A CA 1
ATOM 916 C C . VAL A 1 112 ? -16.744 -9.539 28.026 1.00 93.50 112 VAL A C 1
ATOM 918 O O . VAL A 1 112 ? -16.899 -8.397 28.443 1.00 93.50 112 VAL A O 1
ATOM 921 N N . SER A 1 113 ? -15.703 -10.282 28.418 1.00 91.56 113 SER A N 1
ATOM 922 C CA . SER A 1 113 ? -14.632 -9.721 29.250 1.00 91.56 113 SER A CA 1
ATOM 923 C C . SER A 1 113 ? -13.741 -8.763 28.454 1.00 91.56 113 SER A C 1
ATOM 925 O O . SER A 1 113 ? -13.580 -8.918 27.243 1.00 91.56 113 SER A O 1
ATOM 927 N N . GLU A 1 114 ? -13.099 -7.821 29.151 1.00 89.81 114 GLU A N 1
ATOM 928 C CA . GLU A 1 114 ? -12.123 -6.883 28.573 1.00 89.81 114 GLU A CA 1
ATOM 929 C C . GLU A 1 114 ? -11.059 -7.618 27.750 1.00 89.81 114 GLU A C 1
ATOM 931 O O . GLU A 1 114 ? -10.831 -7.288 26.595 1.00 89.81 114 GLU A O 1
ATOM 936 N N . THR A 1 115 ? -10.510 -8.719 28.276 1.00 90.69 115 THR A N 1
ATOM 937 C CA . THR A 1 115 ? -9.510 -9.522 27.560 1.00 90.69 115 THR A CA 1
ATOM 938 C C . THR A 1 115 ? -10.013 -10.010 26.204 1.00 90.69 115 THR A C 1
ATOM 940 O O . THR A 1 115 ? -9.238 -10.028 25.256 1.00 90.69 115 THR A O 1
ATOM 943 N N . VAL A 1 116 ? -11.289 -10.401 26.095 1.00 89.56 116 VAL A N 1
ATOM 944 C CA . VAL A 1 116 ? -11.894 -10.847 24.830 1.00 89.56 116 VAL A CA 1
ATOM 945 C C . VAL A 1 116 ? -12.153 -9.661 23.900 1.00 89.56 116 VAL A C 1
ATOM 947 O O . VAL A 1 116 ? -11.956 -9.792 22.694 1.00 89.56 116 VAL A O 1
ATOM 950 N N . ALA A 1 117 ? -12.531 -8.501 24.438 1.00 89.25 117 ALA A N 1
ATOM 951 C CA . ALA A 1 117 ? -12.716 -7.279 23.659 1.00 89.25 117 ALA A CA 1
ATOM 952 C C . ALA A 1 117 ? -11.388 -6.757 23.071 1.00 89.25 117 ALA A C 1
ATOM 954 O O . ALA A 1 117 ? -11.350 -6.353 21.906 1.00 89.25 117 ALA A O 1
ATOM 955 N N . THR A 1 118 ? -10.267 -6.877 23.789 1.00 90.44 118 THR A N 1
ATOM 956 C CA . THR A 1 118 ? -8.943 -6.469 23.287 1.00 90.44 118 THR A CA 1
ATOM 957 C C . THR A 1 118 ? -8.378 -7.428 22.225 1.00 90.44 118 THR A C 1
ATOM 959 O O . THR A 1 118 ? -7.506 -7.040 21.442 1.00 90.44 118 THR A O 1
ATOM 962 N N . LEU A 1 119 ? -8.877 -8.674 22.132 1.00 88.88 119 LEU A N 1
ATOM 963 C CA . LEU A 1 119 ? -8.408 -9.650 21.129 1.00 88.88 119 LEU A CA 1
ATOM 964 C C . LEU A 1 119 ? -8.605 -9.170 19.684 1.00 88.88 119 LEU A C 1
ATOM 966 O O . LEU A 1 119 ? -7.807 -9.510 18.813 1.00 88.88 119 LEU A O 1
ATOM 970 N N . GLY A 1 120 ? -9.646 -8.375 19.416 1.00 86.19 120 GLY A N 1
ATOM 971 C CA . GLY A 1 120 ? -9.893 -7.833 18.077 1.00 86.19 120 GLY A CA 1
ATOM 972 C C . GLY A 1 120 ? -8.782 -6.892 17.607 1.00 86.19 120 GLY A C 1
ATOM 973 O O . GLY A 1 120 ? -8.368 -6.954 16.450 1.00 86.19 120 GLY A O 1
ATOM 974 N N . LEU A 1 121 ? -8.238 -6.079 18.517 1.00 87.44 121 LEU A N 1
ATOM 975 C CA . LEU A 1 121 ? -7.111 -5.200 18.219 1.00 87.44 121 LEU A CA 1
ATOM 976 C C . LEU A 1 121 ? -5.803 -5.982 18.085 1.00 87.44 121 LEU A C 1
ATOM 978 O O . LEU A 1 121 ? -5.039 -5.728 17.157 1.00 87.44 121 LEU A O 1
ATOM 982 N N . SER A 1 122 ? -5.549 -6.946 18.977 1.00 87.31 122 SER A N 1
ATOM 983 C CA . SER A 1 122 ? -4.290 -7.699 18.968 1.00 87.31 122 SER A CA 1
ATOM 984 C C . SER A 1 122 ? -4.125 -8.541 17.703 1.00 87.31 122 SER A C 1
ATOM 986 O O . SER A 1 122 ? -3.042 -8.545 17.125 1.00 87.31 122 SER A O 1
ATOM 988 N N . LEU A 1 123 ? -5.198 -9.169 17.212 1.00 87.69 123 LEU A N 1
ATOM 989 C CA . LEU A 1 123 ? -5.191 -9.904 15.943 1.00 87.69 123 LEU A CA 1
ATOM 990 C C . LEU A 1 123 ? -5.080 -8.992 14.713 1.00 87.69 123 LEU A C 1
ATOM 992 O O . LEU A 1 123 ? -4.583 -9.433 13.685 1.00 87.69 123 LEU A O 1
ATOM 996 N N . PHE A 1 124 ? -5.540 -7.741 14.795 1.00 85.25 124 PHE A N 1
ATOM 997 C CA . PHE A 1 124 ? -5.440 -6.775 13.696 1.00 85.25 124 PHE A CA 1
ATOM 998 C C . PHE A 1 124 ? -4.015 -6.227 13.514 1.00 85.25 124 PHE A C 1
ATOM 1000 O O . PHE A 1 124 ? -3.625 -5.867 12.405 1.00 85.25 124 PHE A O 1
ATOM 1007 N N . THR A 1 125 ? -3.246 -6.136 14.602 1.00 74.12 125 THR A N 1
ATOM 1008 C CA . THR A 1 125 ? -1.897 -5.541 14.609 1.00 74.12 125 THR A CA 1
ATOM 1009 C C . THR A 1 125 ? -0.744 -6.524 14.358 1.00 74.12 125 THR A C 1
ATOM 1011 O O . THR A 1 125 ? 0.396 -6.069 14.257 1.00 74.12 125 THR A O 1
ATOM 1014 N N . VAL A 1 126 ? -1.016 -7.836 14.294 1.00 59.06 126 VAL A N 1
ATOM 1015 C CA . VAL A 1 126 ? -0.032 -8.920 14.056 1.00 59.06 126 VAL A CA 1
ATOM 1016 C C . VAL A 1 126 ? 0.010 -9.288 12.578 1.00 59.06 126 VAL A C 1
ATOM 1018 O O . VAL A 1 126 ? 1.138 -9.414 12.050 1.00 59.06 126 VAL A O 1
#

Radius of gyration: 24.77 Å; Cα contacts (8 Å, |Δi|>4): 64; chains: 1; bounding box: 61×36×59 Å

InterPro domains:
  IPR036259 MFS transporter superfamily [SSF103473] (60-125)

Organism: NCBI:txid354080

Foldseek 3Di:
DLQVCCPDPNVVVVCVVVVNPGSHDPCVVPVVQVCVLVVVLVVCVVPDDDDPPDSDRDDDASDPCGPVPPVNDDPVVVVVVVVVVVVVVVVLVVVLVVLVVCLVVCCVVVVDDSVVSCVVNVVSVD

Secondary structure (DSSP, 8-state):
-HHHHHSSHHHHHHHHHTTT-SS--HHHH-TTGGGHHHHHHHHHTTTS---TT--------SSTT-TTSGGGS-HHHHHHHHHHHHHHHHHHHHHHHHHHHHHHHHHHHH---HHHHHHHHHHH--

Sequence (126 aa):
MTTQFRDTKFGHLARFLSRNKLFQYPDEIDPSLWKMPLQQNKASAITGVVEDGKDIYLVDWYGPDDPENPQNWPRSWKLLVTFQICLFNFSVYIASSIYVPGEPSIIEDFGVSETVATLGLSLFTV

Solvent-accessible surface area (backbone atoms only — not comparable to full-atom values): 7732 Å² total; per-residue (Å²): 119,74,66,66,51,33,78,32,75,64,27,50,51,49,14,64,77,46,75,62,70,44,76,67,53,72,49,77,76,37,75,60,59,72,46,48,46,60,52,50,41,64,58,35,67,76,72,67,78,82,63,88,93,48,90,70,77,68,86,72,73,96,47,95,82,30,81,83,43,77,86,65,50,57,68,68,58,53,49,51,54,50,48,52,53,53,51,53,52,49,53,56,52,49,54,58,64,58,45,64,81,45,39,66,57,52,30,66,77,66,71,47,55,69,74,64,51,50,44,62,58,56,67,70,75,108

pLDDT: mean 77.51, std 13.8, range [46.97, 96.31]

Mean predicted aligned error: 11.91 Å